Protein AF-A0A7S3V3N7-F1 (afdb_monomer_lite)

pLDDT: mean 84.15, std 12.09, range [50.75, 97.19]

Organism: NCBI:txid215587

Structure (mmCIF, N/CA/C/O backbone):
data_AF-A0A7S3V3N7-F1
#
_entry.id   AF-A0A7S3V3N7-F1
#
loop_
_atom_site.group_PDB
_atom_site.id
_atom_site.type_symbol
_atom_site.label_atom_id
_atom_site.label_alt_id
_atom_site.label_comp_id
_atom_site.label_asym_id
_atom_site.label_entity_id
_atom_site.label_seq_id
_atom_site.pdbx_PDB_ins_code
_atom_site.Cartn_x
_atom_site.Cartn_y
_atom_site.Cartn_z
_atom_site.occupancy
_atom_site.B_iso_or_equiv
_atom_site.auth_seq_id
_atom_site.auth_comp_id
_atom_site.auth_asym_id
_atom_site.auth_atom_id
_atom_site.pdbx_PDB_model_num
ATOM 1 N N . GLN A 1 1 ? -12.288 20.826 23.786 1.00 50.75 1 GLN A N 1
ATOM 2 C CA . GLN A 1 1 ? -11.407 19.644 23.759 1.00 50.75 1 GLN A CA 1
ATOM 3 C C . GLN A 1 1 ? -10.144 20.077 23.050 1.00 50.75 1 GLN A C 1
ATOM 5 O O . GLN A 1 1 ? -10.267 20.790 22.065 1.00 50.75 1 GLN A O 1
ATOM 10 N N . LEU A 1 2 ? -8.973 19.786 23.614 1.00 55.03 2 LEU A N 1
ATOM 11 C CA . LEU A 1 2 ? -7.725 19.915 22.865 1.00 55.03 2 LEU A CA 1
ATOM 12 C C . LEU A 1 2 ? -7.704 18.727 21.903 1.00 55.03 2 LEU A C 1
ATOM 14 O O . LEU A 1 2 ? -7.932 17.605 22.348 1.00 55.03 2 LEU A O 1
ATOM 18 N N . GLU A 1 3 ? -7.554 18.992 20.612 1.00 68.12 3 GLU A N 1
ATOM 19 C CA . GLU A 1 3 ? -7.252 17.947 19.637 1.00 68.12 3 GLU A CA 1
ATOM 20 C C . GLU A 1 3 ? -5.831 17.468 19.950 1.00 68.12 3 GLU A C 1
ATOM 22 O O . GLU A 1 3 ? -4.899 18.274 19.977 1.00 68.12 3 GLU A O 1
ATOM 27 N N . GLU A 1 4 ? -5.682 16.195 20.314 1.00 80.25 4 GLU A N 1
ATOM 28 C CA . GLU A 1 4 ? -4.364 15.573 20.433 1.00 80.25 4 GLU A CA 1
ATOM 29 C C . GLU A 1 4 ? -3.902 15.195 19.022 1.00 80.25 4 GLU A C 1
ATOM 31 O O . GLU A 1 4 ? -4.647 14.572 18.268 1.00 80.25 4 GLU A O 1
ATOM 36 N N . GLU A 1 5 ? -2.697 15.621 18.645 1.00 82.25 5 GLU A N 1
ATOM 37 C CA . GLU A 1 5 ? -2.091 15.260 17.362 1.00 82.25 5 GLU A CA 1
ATOM 38 C C . GLU A 1 5 ? -1.540 13.828 17.429 1.00 82.25 5 GLU A C 1
ATOM 40 O O . GLU A 1 5 ? -0.815 13.480 18.363 1.00 82.25 5 GLU A O 1
ATOM 45 N N . GLU A 1 6 ? -1.840 13.009 16.417 1.00 83.69 6 GLU A N 1
ATOM 46 C CA . GLU A 1 6 ? -1.318 11.646 16.281 1.00 83.69 6 GLU A CA 1
ATOM 47 C C . GLU A 1 6 ? -0.356 11.541 15.088 1.00 83.69 6 GLU A C 1
ATOM 49 O O . GLU A 1 6 ? -0.658 11.968 13.971 1.00 83.69 6 GLU A O 1
ATOM 54 N N . VAL A 1 7 ? 0.813 10.931 15.306 1.00 85.12 7 VAL A N 1
ATOM 55 C CA . VAL A 1 7 ? 1.767 10.625 14.232 1.00 85.12 7 VAL A CA 1
ATOM 56 C C . VAL A 1 7 ? 1.381 9.300 13.574 1.00 85.12 7 VAL A C 1
ATOM 58 O O . VAL A 1 7 ? 1.651 8.223 14.104 1.00 85.12 7 VAL A O 1
ATOM 61 N N . LEU A 1 8 ? 0.778 9.370 12.386 1.00 84.88 8 LEU A N 1
ATOM 62 C CA . LEU A 1 8 ? 0.295 8.176 11.682 1.00 84.88 8 LEU A CA 1
ATOM 63 C C . LEU A 1 8 ? 1.409 7.410 10.948 1.00 84.88 8 LEU A C 1
ATOM 65 O O . LEU A 1 8 ? 1.407 6.176 10.936 1.00 84.88 8 LEU A O 1
ATOM 69 N N . VAL A 1 9 ? 2.376 8.125 10.364 1.00 84.06 9 VAL A N 1
ATOM 70 C CA . VAL A 1 9 ? 3.536 7.556 9.658 1.00 84.06 9 VAL A CA 1
ATOM 71 C C . VAL A 1 9 ? 4.783 8.363 10.009 1.00 84.06 9 VAL A C 1
ATOM 73 O O . VAL A 1 9 ? 4.858 9.551 9.702 1.00 84.06 9 VAL A O 1
ATOM 76 N N . ASP A 1 10 ? 5.775 7.712 10.617 1.00 86.56 10 ASP A N 1
ATOM 77 C CA . ASP A 1 10 ? 7.081 8.308 10.905 1.00 86.56 10 ASP A CA 1
ATOM 78 C C . ASP A 1 10 ? 8.133 7.778 9.922 1.00 86.56 10 ASP A C 1
ATOM 80 O O . ASP A 1 10 ? 8.640 6.661 10.051 1.00 86.56 10 ASP A O 1
ATOM 84 N N . LEU A 1 11 ? 8.455 8.599 8.920 1.00 84.75 11 LEU A N 1
ATOM 85 C CA . LEU A 1 11 ? 9.436 8.256 7.891 1.00 84.75 11 LEU A CA 1
ATOM 86 C C . LEU A 1 11 ? 10.858 8.128 8.445 1.00 84.75 11 LEU A C 1
ATOM 88 O O . LEU A 1 11 ? 11.629 7.348 7.893 1.00 84.75 11 LEU A O 1
ATOM 92 N N . ASN A 1 12 ? 11.201 8.842 9.522 1.00 82.62 12 ASN A N 1
ATOM 93 C CA . ASN A 1 12 ? 12.529 8.736 10.127 1.00 82.62 12 ASN A CA 1
ATOM 94 C C . ASN A 1 12 ? 12.675 7.382 10.815 1.00 82.62 12 ASN A C 1
ATOM 96 O O . ASN A 1 12 ? 13.650 6.680 10.579 1.00 82.62 12 ASN A O 1
ATOM 100 N N . THR A 1 13 ? 11.656 6.964 11.570 1.00 84.56 13 THR A N 1
ATOM 101 C CA . THR A 1 13 ? 11.637 5.632 12.189 1.00 84.56 13 THR A CA 1
ATOM 102 C C . THR A 1 13 ? 11.724 4.513 11.139 1.00 84.56 13 THR A C 1
ATOM 104 O O . THR A 1 13 ? 12.451 3.535 11.331 1.00 84.56 13 THR A O 1
ATOM 107 N N . ILE A 1 14 ? 11.028 4.650 10.002 1.00 81.62 14 ILE A N 1
ATOM 108 C CA . ILE A 1 14 ? 11.115 3.686 8.888 1.00 81.62 14 ILE A CA 1
ATOM 109 C C . ILE A 1 14 ? 12.527 3.665 8.283 1.00 81.62 14 ILE A C 1
ATOM 111 O O . ILE A 1 14 ? 13.094 2.590 8.092 1.00 81.62 14 ILE A O 1
ATOM 115 N N . ALA A 1 15 ? 13.103 4.837 8.007 1.00 78.12 15 ALA A N 1
ATOM 116 C CA . ALA A 1 15 ? 14.453 4.982 7.468 1.00 78.12 15 ALA A CA 1
ATOM 117 C C . ALA A 1 15 ? 15.507 4.353 8.402 1.00 78.12 15 ALA A C 1
ATOM 119 O O . ALA A 1 15 ? 16.306 3.518 7.979 1.00 78.12 15 ALA A O 1
ATOM 120 N N . ASP A 1 16 ? 15.440 4.662 9.697 1.00 79.69 16 ASP A N 1
ATOM 121 C CA . ASP A 1 16 ? 16.344 4.128 10.719 1.00 79.69 16 ASP A CA 1
ATOM 122 C C . ASP A 1 16 ? 16.251 2.602 10.842 1.00 79.69 16 ASP A C 1
ATOM 124 O O . ASP A 1 16 ? 17.273 1.925 10.980 1.00 79.69 16 ASP A O 1
ATOM 128 N N . THR A 1 17 ? 15.041 2.044 10.735 1.00 76.12 17 THR A N 1
ATOM 129 C CA . THR A 1 17 ? 14.838 0.587 10.745 1.00 76.12 17 THR A CA 1
ATOM 130 C C . THR A 1 17 ? 15.565 -0.069 9.569 1.00 76.12 17 THR A C 1
ATOM 132 O O . THR A 1 17 ? 16.285 -1.047 9.764 1.00 76.12 17 THR A O 1
ATOM 135 N N . LEU A 1 18 ? 15.468 0.508 8.368 1.00 69.44 18 LEU A N 1
ATOM 136 C CA . LEU A 1 18 ? 16.140 -0.007 7.169 1.00 69.44 18 LEU A CA 1
ATOM 137 C C . LEU A 1 18 ? 17.666 0.121 7.247 1.00 69.44 18 LEU A C 1
ATOM 139 O O . LEU A 1 18 ? 18.371 -0.816 6.877 1.00 69.44 18 LEU A O 1
ATOM 143 N N . ASN A 1 19 ? 18.178 1.234 7.784 1.00 66.25 19 ASN A N 1
ATOM 144 C CA . ASN A 1 19 ? 19.613 1.400 8.045 1.00 66.25 19 ASN A CA 1
ATOM 145 C C . ASN A 1 19 ? 20.149 0.338 9.008 1.00 66.25 19 ASN A C 1
ATOM 147 O O . ASN A 1 19 ? 21.279 -0.112 8.862 1.00 66.25 19 ASN A O 1
ATOM 151 N N . SER A 1 20 ? 19.353 -0.062 10.005 1.00 65.31 20 SER A N 1
ATOM 152 C CA . SER A 1 20 ? 19.779 -1.069 10.981 1.00 65.31 20 SER A CA 1
ATOM 153 C C . SER A 1 20 ? 19.898 -2.480 10.386 1.00 65.31 20 SER A C 1
ATOM 155 O O . SER A 1 20 ? 20.677 -3.291 10.888 1.00 65.31 20 SER A O 1
ATOM 157 N N . GLU A 1 21 ? 19.165 -2.762 9.303 1.00 62.81 21 GLU A N 1
ATOM 158 C CA . GLU A 1 21 ? 19.236 -4.022 8.551 1.00 62.81 21 GLU A CA 1
ATOM 159 C C . GLU A 1 21 ? 20.318 -4.005 7.454 1.00 62.81 21 GLU A C 1
ATOM 161 O O . GLU A 1 21 ? 20.845 -5.061 7.087 1.00 62.81 21 GLU A O 1
ATOM 166 N N . ALA A 1 22 ? 20.689 -2.823 6.950 1.00 59.62 22 ALA A N 1
ATOM 167 C CA . ALA A 1 22 ? 21.758 -2.644 5.975 1.00 59.62 22 ALA A CA 1
ATOM 168 C C . ALA A 1 22 ? 23.139 -2.725 6.659 1.00 59.62 22 ALA A C 1
ATOM 170 O O . ALA A 1 22 ? 23.579 -1.839 7.387 1.00 59.62 22 ALA A O 1
ATOM 171 N N . VAL A 1 23 ? 23.854 -3.828 6.442 1.00 54.12 23 VAL A N 1
ATOM 172 C CA . VAL A 1 23 ? 25.215 -4.033 6.959 1.00 54.12 23 VAL A CA 1
ATOM 173 C C . VAL A 1 23 ? 26.174 -3.007 6.341 1.00 54.12 23 VAL A C 1
ATOM 175 O O . VAL A 1 23 ? 26.480 -3.138 5.164 1.00 54.12 23 VAL A O 1
ATOM 178 N N . ASN A 1 24 ? 26.665 -2.052 7.148 1.00 50.84 24 ASN A N 1
ATOM 179 C CA . ASN A 1 24 ? 27.856 -1.195 6.959 1.00 50.84 24 ASN A CA 1
ATOM 180 C C . ASN A 1 24 ? 28.478 -1.213 5.542 1.00 50.84 24 ASN A C 1
ATOM 182 O O . ASN A 1 24 ? 29.576 -1.747 5.363 1.00 50.84 24 ASN A O 1
ATOM 186 N N . ASP A 1 25 ? 27.807 -0.620 4.552 1.00 56.28 25 ASP A N 1
ATOM 187 C CA . ASP A 1 25 ? 28.446 -0.255 3.288 1.00 56.28 25 ASP A CA 1
ATOM 188 C C . ASP A 1 25 ? 28.925 1.194 3.404 1.00 56.28 25 ASP A C 1
ATOM 190 O O . ASP A 1 25 ? 28.173 2.115 3.711 1.00 56.28 25 ASP A O 1
ATOM 194 N N . GLU A 1 26 ? 30.219 1.391 3.193 1.00 53.28 26 GLU A N 1
ATOM 195 C CA . GLU A 1 26 ? 30.942 2.649 3.389 1.00 53.28 26 GLU A CA 1
ATOM 196 C C . GLU A 1 26 ? 30.545 3.725 2.355 1.00 53.28 26 GLU A C 1
ATOM 198 O O . GLU A 1 26 ? 30.962 4.879 2.467 1.00 53.28 26 GLU A O 1
ATOM 203 N N . ASN A 1 27 ? 29.734 3.350 1.357 1.00 51.41 27 ASN A N 1
ATOM 204 C CA . ASN A 1 27 ? 29.143 4.229 0.345 1.00 51.41 27 ASN A CA 1
ATOM 205 C C . ASN A 1 27 ? 27.625 4.426 0.505 1.00 51.41 27 ASN A C 1
ATOM 207 O O . ASN A 1 27 ? 26.992 4.977 -0.400 1.00 51.41 27 ASN A O 1
ATOM 211 N N . ASP A 1 28 ? 27.029 3.981 1.612 1.00 55.91 28 ASP A N 1
ATOM 212 C CA . ASP A 1 28 ? 25.607 4.192 1.856 1.00 55.91 28 ASP A CA 1
ATOM 213 C C . ASP A 1 28 ? 25.349 5.660 2.232 1.00 55.91 28 ASP A C 1
ATOM 215 O O . ASP A 1 28 ? 25.731 6.140 3.300 1.00 55.91 28 ASP A O 1
ATOM 219 N N . TYR A 1 29 ? 24.705 6.404 1.333 1.00 51.16 29 TYR A N 1
ATOM 220 C CA . TYR A 1 29 ? 24.337 7.813 1.527 1.00 51.16 29 TYR A CA 1
ATOM 221 C C . TYR A 1 29 ? 23.168 8.001 2.525 1.00 51.16 29 TYR A C 1
ATOM 223 O O . TYR A 1 29 ? 22.558 9.072 2.571 1.00 51.16 29 TYR A O 1
ATOM 231 N N . GLY A 1 30 ? 22.898 6.984 3.348 1.00 58.94 30 GLY A N 1
ATOM 232 C CA . GLY A 1 30 ? 21.761 6.864 4.250 1.00 58.94 30 GLY A CA 1
ATOM 233 C C . GLY A 1 30 ? 20.562 6.227 3.550 1.00 58.94 30 GLY A C 1
ATOM 234 O O . GLY A 1 30 ? 20.320 6.468 2.365 1.00 58.94 30 GLY A O 1
ATOM 235 N N . SER A 1 31 ? 19.774 5.455 4.302 1.00 72.25 31 SER A N 1
ATOM 236 C CA . SER A 1 31 ? 18.504 4.886 3.846 1.00 72.25 31 SER A CA 1
ATOM 237 C C . SER A 1 31 ? 17.644 5.943 3.160 1.00 72.25 31 SER A C 1
ATOM 239 O O . SER A 1 31 ? 17.225 6.932 3.772 1.00 72.25 31 SER A O 1
ATOM 241 N N . TYR A 1 32 ? 17.327 5.703 1.895 1.00 78.44 32 TYR A N 1
ATOM 242 C CA . TYR A 1 32 ? 16.358 6.500 1.170 1.00 78.44 32 TYR A CA 1
ATOM 243 C C . TYR A 1 32 ? 14.953 5.951 1.419 1.00 78.44 32 TYR A C 1
ATOM 245 O O . TYR A 1 32 ? 14.692 4.767 1.220 1.00 78.44 32 TYR A O 1
ATOM 253 N N . VAL A 1 33 ? 14.029 6.827 1.808 1.00 87.12 33 VAL A N 1
ATOM 254 C CA . VAL A 1 33 ? 12.596 6.532 1.803 1.00 87.12 33 VAL A CA 1
ATOM 255 C C . VAL A 1 33 ? 11.840 7.726 1.241 1.00 87.12 33 VAL A C 1
ATOM 257 O O . VAL A 1 33 ? 12.062 8.875 1.626 1.00 87.12 33 VAL A O 1
ATOM 260 N N . ARG A 1 34 ? 10.927 7.455 0.313 1.00 89.12 34 ARG A N 1
ATOM 261 C CA . ARG A 1 34 ? 10.025 8.444 -0.270 1.00 89.12 34 ARG A CA 1
ATOM 262 C C . ARG A 1 34 ? 8.591 8.017 -0.040 1.00 89.12 34 ARG A C 1
ATOM 264 O O . ARG A 1 34 ? 8.177 6.964 -0.514 1.00 89.12 34 ARG A O 1
ATOM 271 N N . LEU A 1 35 ? 7.833 8.884 0.613 1.00 91.25 35 LEU A N 1
ATOM 272 C CA . LEU A 1 35 ? 6.385 8.782 0.705 1.00 91.25 35 LEU A CA 1
ATOM 273 C C . LEU A 1 35 ? 5.737 9.270 -0.597 1.00 91.25 35 LEU A C 1
ATOM 275 O O . LEU A 1 35 ? 6.090 10.339 -1.095 1.00 91.25 35 LEU A O 1
ATOM 279 N N . GLY A 1 36 ? 4.820 8.481 -1.149 1.00 91.75 36 GLY A N 1
ATOM 280 C CA . GLY A 1 36 ? 4.001 8.840 -2.305 1.00 91.75 36 GLY A CA 1
ATOM 281 C C . GLY A 1 36 ? 2.652 9.410 -1.874 1.00 91.75 36 GLY A C 1
ATOM 282 O O . GLY A 1 36 ? 2.499 10.617 -1.716 1.00 91.75 36 GLY A O 1
ATOM 283 N N . GLU A 1 37 ? 1.674 8.532 -1.680 1.00 94.25 37 GLU A N 1
ATOM 284 C CA . GLU A 1 37 ? 0.315 8.865 -1.252 1.00 94.25 37 GLU A CA 1
ATOM 285 C C . GLU A 1 37 ? 0.070 8.400 0.188 1.00 94.25 37 GLU A C 1
ATOM 287 O O . GLU A 1 37 ? 0.650 7.412 0.639 1.00 94.25 37 GLU A O 1
ATOM 292 N N . ILE A 1 38 ? -0.817 9.109 0.893 1.00 94.94 38 ILE A N 1
ATOM 293 C CA . ILE A 1 38 ? -1.430 8.681 2.156 1.00 94.94 38 ILE A CA 1
ATOM 294 C C . ILE A 1 38 ? -2.940 8.822 1.996 1.00 94.94 38 ILE A C 1
ATOM 296 O O . ILE A 1 38 ? -3.429 9.887 1.609 1.00 94.94 38 ILE A O 1
ATOM 300 N N . LYS A 1 39 ? -3.671 7.756 2.313 1.00 95.81 39 LYS A N 1
ATOM 301 C CA . LYS A 1 39 ? -5.130 7.693 2.247 1.00 95.81 39 LYS A CA 1
ATOM 302 C C . LYS A 1 39 ? -5.657 7.017 3.507 1.00 95.81 39 LYS A C 1
ATOM 304 O O . LYS A 1 39 ? -5.189 5.939 3.864 1.00 95.81 39 LYS A O 1
ATOM 309 N N . ILE A 1 40 ? -6.636 7.627 4.160 1.00 94.75 40 ILE A N 1
ATOM 310 C CA . ILE A 1 40 ? -7.328 7.047 5.318 1.00 94.75 40 ILE A CA 1
ATOM 311 C C . ILE A 1 40 ? -8.652 6.460 4.821 1.00 94.75 40 ILE A C 1
ATOM 313 O O . ILE A 1 40 ? -9.289 7.054 3.947 1.00 94.75 40 ILE A O 1
ATOM 317 N N . SER A 1 41 ? -9.029 5.285 5.321 1.00 94.19 41 SER A N 1
ATOM 318 C CA . SER A 1 41 ? -10.301 4.644 4.994 1.00 94.19 41 SER A CA 1
ATOM 319 C C . SER A 1 41 ? -11.489 5.473 5.490 1.00 94.19 41 SER A C 1
ATOM 321 O O . SER A 1 41 ? -11.374 6.308 6.385 1.00 94.19 41 SER A O 1
ATOM 323 N N . SER A 1 42 ? -12.658 5.242 4.899 1.00 92.62 42 SER A N 1
ATOM 324 C CA . SER A 1 42 ? -13.923 5.913 5.240 1.00 92.62 42 SER A CA 1
ATOM 325 C C . SER A 1 42 ? -14.333 5.753 6.707 1.00 92.62 42 SER A C 1
ATOM 327 O O . SER A 1 42 ? -14.984 6.640 7.256 1.00 92.62 42 SER A O 1
ATOM 329 N N . ASP A 1 43 ? -13.965 4.632 7.328 1.00 90.81 43 ASP A N 1
ATOM 330 C CA . ASP A 1 43 ? -14.208 4.308 8.735 1.00 90.81 43 ASP A CA 1
ATOM 331 C C . ASP A 1 43 ? -13.075 4.760 9.675 1.00 90.81 43 ASP A C 1
ATOM 333 O O . ASP A 1 43 ? -13.110 4.438 10.859 1.00 90.81 43 ASP A O 1
ATOM 337 N N . GLU A 1 44 ? -12.079 5.488 9.153 1.00 91.62 44 GLU A N 1
ATOM 338 C CA . GLU A 1 44 ? -10.902 5.999 9.873 1.00 91.62 44 GLU A CA 1
ATOM 339 C C . GLU A 1 44 ? -10.041 4.920 10.549 1.00 91.62 44 GLU A C 1
ATOM 341 O O . GLU A 1 44 ? -9.115 5.230 11.296 1.00 91.62 44 GLU A O 1
ATOM 346 N N . ARG A 1 45 ? -10.299 3.641 10.263 1.00 91.94 45 ARG A N 1
ATOM 347 C CA . ARG A 1 45 ? -9.597 2.524 10.891 1.00 91.94 45 ARG A CA 1
ATOM 348 C C . ARG A 1 45 ? -8.283 2.182 10.203 1.00 91.94 45 ARG A C 1
ATOM 350 O O . ARG A 1 45 ? -7.355 1.715 10.860 1.00 91.94 45 ARG A O 1
ATOM 357 N N . TYR A 1 46 ? -8.193 2.375 8.894 1.00 93.12 46 TYR A N 1
ATOM 358 C CA . TYR A 1 46 ? -7.048 1.949 8.104 1.00 93.12 46 TYR A CA 1
ATOM 359 C C . TYR A 1 46 ? -6.377 3.129 7.411 1.00 93.12 46 TYR A C 1
ATOM 361 O O . TYR A 1 46 ? -7.024 4.023 6.868 1.00 93.12 46 TYR A O 1
ATOM 369 N N . LEU A 1 47 ? -5.050 3.099 7.373 1.00 94.62 47 LEU A N 1
ATOM 370 C CA . LEU A 1 47 ? -4.234 3.990 6.561 1.00 94.62 47 LEU A CA 1
ATOM 371 C C . LEU A 1 47 ? -3.558 3.171 5.471 1.00 94.62 47 LEU A C 1
ATOM 373 O O . LEU A 1 47 ? -2.855 2.213 5.765 1.00 94.62 47 LEU A O 1
ATOM 377 N N . ALA A 1 48 ? -3.728 3.576 4.219 1.00 94.56 48 ALA A N 1
ATOM 378 C CA . ALA A 1 48 ? -2.923 3.097 3.111 1.00 94.56 48 ALA A CA 1
ATOM 379 C C . ALA A 1 48 ? -1.881 4.158 2.762 1.00 94.56 48 ALA A C 1
ATOM 381 O O . ALA A 1 48 ? -2.203 5.345 2.644 1.00 94.56 48 ALA A O 1
ATOM 382 N N . CYS A 1 49 ? -0.630 3.749 2.591 1.00 94.19 49 CYS A N 1
ATOM 383 C CA . CYS A 1 49 ? 0.417 4.630 2.097 1.00 94.19 49 CYS A CA 1
ATOM 384 C C . CYS A 1 49 ? 1.300 3.941 1.069 1.00 94.19 49 CYS A C 1
ATOM 386 O O . CYS A 1 49 ? 1.424 2.720 1.056 1.00 94.19 49 CYS A O 1
ATOM 388 N N . THR A 1 50 ? 1.929 4.731 0.205 1.00 93.88 50 THR A N 1
ATOM 389 C CA . THR A 1 50 ? 2.910 4.219 -0.752 1.00 93.88 50 THR A CA 1
ATOM 390 C C . THR A 1 50 ? 4.312 4.692 -0.392 1.00 93.88 50 THR A C 1
ATOM 392 O O . THR A 1 50 ? 4.537 5.878 -0.153 1.00 93.88 50 THR A O 1
ATOM 395 N N . LEU A 1 51 ? 5.272 3.767 -0.342 1.00 91.25 51 LEU A N 1
ATOM 396 C CA . LEU A 1 51 ? 6.673 4.039 -0.016 1.00 91.25 51 LEU A CA 1
ATOM 397 C C . LEU A 1 51 ? 7.590 3.528 -1.133 1.00 91.25 51 LEU A C 1
ATOM 399 O O . LEU A 1 51 ? 7.401 2.427 -1.649 1.00 91.25 51 LEU A O 1
ATOM 403 N N . SER A 1 52 ? 8.591 4.322 -1.507 1.00 88.81 52 SER A N 1
ATOM 404 C CA . SER A 1 52 ? 9.708 3.885 -2.347 1.00 88.81 52 SER A CA 1
ATOM 405 C C . SER A 1 52 ? 10.997 3.942 -1.542 1.00 88.81 52 SER A C 1
ATOM 407 O O . SER A 1 52 ? 11.257 4.935 -0.866 1.00 88.81 52 SER A O 1
ATOM 409 N N . PHE A 1 53 ? 11.811 2.899 -1.661 1.00 84.44 53 PHE A N 1
ATOM 410 C CA . PHE A 1 53 ? 13.150 2.821 -1.067 1.00 84.44 53 PHE A CA 1
ATOM 411 C C . PHE A 1 53 ? 14.258 2.958 -2.117 1.00 84.44 53 PHE A C 1
ATOM 413 O O . PHE A 1 53 ? 15.440 2.937 -1.796 1.00 84.44 53 PHE A O 1
ATOM 420 N N . ASP A 1 54 ? 13.871 3.130 -3.381 1.00 82.00 54 ASP A N 1
ATOM 421 C CA . ASP A 1 54 ? 14.767 3.403 -4.496 1.00 82.00 54 ASP A CA 1
ATOM 422 C C . ASP A 1 54 ? 14.551 4.850 -4.959 1.00 82.00 54 ASP A C 1
ATOM 424 O O . ASP A 1 54 ? 13.432 5.270 -5.284 1.00 82.00 54 ASP A O 1
ATOM 428 N N . SER A 1 55 ? 15.639 5.622 -4.976 1.00 76.62 55 SER A N 1
ATOM 429 C CA . SER A 1 55 ? 15.631 7.036 -5.361 1.00 76.62 55 SER A CA 1
ATOM 430 C C . SER A 1 55 ? 15.293 7.275 -6.832 1.00 76.62 55 SER A C 1
ATOM 432 O O . SER A 1 55 ? 14.835 8.368 -7.174 1.00 76.62 55 SER A O 1
ATOM 434 N N . GLY A 1 56 ? 15.458 6.263 -7.688 1.00 76.06 56 GLY A N 1
ATOM 435 C CA . GLY A 1 56 ? 15.147 6.312 -9.115 1.00 76.06 56 GLY A CA 1
ATOM 4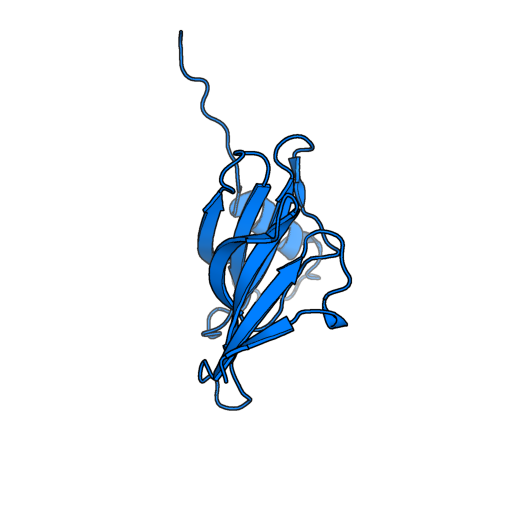36 C C . GLY A 1 56 ? 13.844 5.619 -9.513 1.00 76.06 56 GLY A C 1
ATOM 437 O O . GLY A 1 56 ? 13.438 5.741 -10.667 1.00 76.06 56 GLY A O 1
ATOM 438 N N . ALA A 1 57 ? 13.175 4.903 -8.604 1.00 78.44 57 ALA A N 1
ATOM 439 C CA . ALA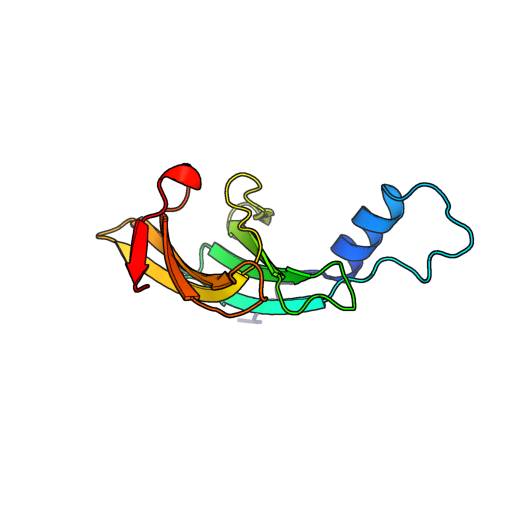 A 1 57 ? 11.942 4.204 -8.950 1.00 78.44 57 ALA A CA 1
ATOM 440 C C . ALA A 1 57 ? 10.779 5.185 -9.159 1.00 78.44 57 ALA A C 1
ATOM 442 O O . ALA A 1 57 ? 10.545 6.093 -8.356 1.00 78.44 57 ALA A O 1
ATOM 443 N N . GLU A 1 58 ? 10.011 4.972 -10.228 1.00 81.31 58 GLU A N 1
ATOM 444 C CA . GLU A 1 58 ? 8.749 5.680 -10.498 1.00 81.31 58 GLU A CA 1
ATOM 445 C C . GLU A 1 58 ? 7.535 4.984 -9.866 1.00 81.31 58 GLU A C 1
ATOM 447 O O . GLU A 1 58 ? 6.428 5.517 -9.881 1.00 81.31 58 GLU A O 1
ATOM 452 N N . TRP A 1 59 ? 7.756 3.805 -9.290 1.00 85.50 59 TRP A N 1
ATOM 453 C CA . TRP A 1 59 ? 6.760 2.984 -8.623 1.00 85.50 59 TRP A CA 1
ATOM 454 C C . TRP A 1 59 ? 7.058 2.880 -7.128 1.00 85.50 59 TRP A C 1
ATOM 456 O O . TRP A 1 59 ? 8.151 3.196 -6.656 1.00 85.50 59 TRP A O 1
ATOM 466 N N . PHE A 1 60 ? 6.054 2.446 -6.382 1.00 90.75 60 PHE A N 1
ATOM 467 C CA . PHE A 1 60 ? 6.085 2.350 -4.934 1.00 90.75 60 PHE A CA 1
ATOM 468 C C . PHE A 1 60 ? 5.601 0.973 -4.487 1.00 90.75 60 PHE A C 1
ATOM 470 O O . PHE A 1 60 ? 4.987 0.226 -5.251 1.00 90.75 60 PHE A O 1
ATOM 477 N N . LYS A 1 61 ? 5.839 0.663 -3.218 1.00 91.44 61 LYS A N 1
ATOM 478 C CA . LYS A 1 61 ? 5.121 -0.386 -2.503 1.00 91.44 61 LYS A CA 1
ATOM 479 C C . LYS A 1 61 ? 3.978 0.245 -1.726 1.00 91.44 61 LYS A C 1
ATOM 481 O O . LYS A 1 61 ? 4.213 1.229 -1.026 1.00 91.44 61 LYS A O 1
ATOM 486 N N . ALA A 1 62 ? 2.767 -0.284 -1.851 1.00 92.44 62 ALA A N 1
ATOM 487 C CA . ALA A 1 62 ? 1.666 0.105 -0.980 1.00 92.44 62 ALA A CA 1
ATOM 488 C C . ALA A 1 62 ? 1.712 -0.708 0.317 1.00 92.44 62 ALA A C 1
ATOM 490 O O . ALA A 1 62 ? 2.006 -1.901 0.293 1.00 92.44 62 ALA A O 1
ATOM 491 N N . TYR A 1 63 ? 1.418 -0.044 1.426 1.00 91.69 63 TYR A N 1
ATOM 492 C CA . TYR A 1 63 ? 1.318 -0.601 2.766 1.00 91.69 63 TYR A CA 1
ATOM 493 C C . TYR A 1 63 ? -0.033 -0.222 3.350 1.00 91.69 63 TYR A C 1
ATOM 495 O O . TYR A 1 63 ? -0.494 0.903 3.146 1.00 91.69 63 TYR A O 1
ATOM 503 N N . ILE A 1 64 ? -0.626 -1.129 4.118 1.00 91.75 64 ILE A N 1
ATOM 504 C CA . ILE A 1 64 ? -1.836 -0.869 4.895 1.00 91.75 64 ILE A CA 1
ATOM 505 C C . ILE A 1 64 ? -1.472 -0.939 6.378 1.00 91.75 64 ILE A C 1
ATOM 507 O O . ILE A 1 64 ? -0.744 -1.830 6.807 1.00 91.75 64 ILE A O 1
ATOM 511 N N . LYS A 1 65 ? -1.941 0.026 7.165 1.00 90.88 65 LYS A N 1
ATOM 512 C CA . LYS A 1 65 ? -1.773 0.106 8.616 1.00 90.88 65 LYS A CA 1
ATOM 513 C C . LYS A 1 65 ? -3.147 0.103 9.267 1.00 90.88 65 LYS A C 1
ATOM 515 O O . LYS A 1 65 ? -3.978 0.940 8.924 1.00 90.88 65 LYS A O 1
ATOM 520 N N . ASP A 1 66 ? -3.368 -0.802 10.212 1.00 91.62 66 ASP A N 1
ATOM 521 C CA . ASP A 1 66 ? -4.523 -0.743 11.108 1.00 91.62 66 ASP A CA 1
ATOM 522 C C . ASP A 1 66 ? -4.201 0.281 12.212 1.00 91.62 66 ASP A C 1
ATOM 524 O O . ASP A 1 66 ? -3.233 0.128 12.964 1.00 91.62 66 ASP A O 1
ATOM 528 N N . LEU A 1 67 ? -4.970 1.370 12.262 1.00 91.25 67 LEU A N 1
ATOM 529 C CA . LEU A 1 67 ? -4.769 2.486 13.186 1.00 91.25 67 LEU A CA 1
ATOM 530 C C . LEU A 1 67 ? -5.257 2.174 14.606 1.00 91.25 67 LEU A C 1
ATOM 532 O O . LEU A 1 67 ? -4.737 2.758 15.550 1.00 91.25 67 LEU A O 1
ATOM 536 N N . GLU A 1 68 ? -6.169 1.214 14.793 1.00 90.62 68 GLU A N 1
ATOM 537 C CA . GLU A 1 68 ? -6.556 0.764 16.139 1.00 90.62 68 GLU A CA 1
ATOM 538 C C . GLU A 1 68 ? -5.405 0.016 16.822 1.00 90.62 68 GLU A C 1
ATOM 540 O O . GLU A 1 68 ? -5.172 0.166 18.023 1.00 90.62 68 GLU A O 1
ATOM 545 N N . THR A 1 69 ? -4.680 -0.806 16.060 1.00 89.12 69 THR A N 1
ATOM 546 C CA . THR A 1 69 ? -3.535 -1.576 16.575 1.00 89.12 69 THR A CA 1
ATOM 547 C C . THR A 1 69 ? -2.209 -0.826 16.471 1.00 89.12 69 THR A C 1
ATOM 549 O O . THR A 1 69 ? -1.257 -1.153 17.181 1.00 89.12 69 THR A O 1
ATOM 552 N N . GLY A 1 70 ? -2.122 0.160 15.577 1.00 85.25 70 GLY A N 1
ATOM 553 C CA . GLY A 1 70 ? -0.890 0.865 15.235 1.00 85.25 70 GLY A CA 1
ATOM 554 C C . GLY A 1 70 ? 0.083 0.043 14.379 1.00 85.25 70 GLY A C 1
ATOM 555 O O . GLY A 1 70 ? 1.197 0.508 14.122 1.00 85.25 70 GLY A O 1
ATOM 556 N N . CYS A 1 71 ? -0.303 -1.153 13.927 1.00 83.12 71 CYS A N 1
ATOM 557 C CA . CYS A 1 71 ? 0.560 -2.072 13.189 1.00 83.12 71 CYS A CA 1
ATOM 558 C C . CYS A 1 71 ? 0.329 -1.994 11.676 1.00 83.12 71 CYS A C 1
ATOM 560 O O . CYS A 1 71 ? -0.802 -1.891 11.205 1.00 83.12 71 CYS A O 1
ATOM 562 N N . PHE A 1 72 ? 1.416 -2.094 10.907 1.00 79.75 72 PHE A N 1
ATOM 563 C CA . PHE A 1 72 ? 1.324 -2.364 9.475 1.00 79.75 72 PHE A CA 1
ATOM 564 C C . PHE A 1 72 ? 0.912 -3.816 9.250 1.00 79.75 72 PHE A C 1
ATOM 566 O O . PHE A 1 72 ? 1.508 -4.724 9.837 1.00 79.75 72 PHE A O 1
ATOM 573 N N . ASP A 1 73 ? -0.064 -4.027 8.375 1.00 74.62 73 ASP A N 1
ATOM 574 C CA . ASP A 1 73 ? -0.366 -5.349 7.859 1.00 74.62 73 ASP A CA 1
ATOM 575 C C . ASP A 1 73 ? 0.672 -5.703 6.790 1.00 74.62 73 ASP A C 1
ATOM 577 O O . ASP A 1 73 ? 0.713 -5.140 5.694 1.00 74.62 73 ASP A O 1
ATOM 581 N N . THR A 1 74 ? 1.583 -6.606 7.146 1.00 65.31 74 THR A N 1
ATOM 582 C CA . THR A 1 74 ? 2.650 -7.054 6.246 1.00 65.31 74 THR A CA 1
ATOM 583 C C . THR A 1 74 ? 2.161 -8.073 5.220 1.00 65.31 74 THR A C 1
ATOM 585 O O . THR A 1 74 ? 2.902 -8.377 4.283 1.00 65.31 74 THR A O 1
ATOM 588 N N . VAL A 1 75 ? 0.934 -8.592 5.368 1.00 61.62 75 VAL A N 1
ATOM 589 C CA . VAL A 1 75 ? 0.300 -9.482 4.386 1.00 61.62 75 VAL A CA 1
ATOM 590 C C . VAL A 1 75 ? -0.152 -8.700 3.150 1.00 61.62 75 VAL A C 1
ATOM 592 O O . VAL A 1 75 ? -0.096 -9.239 2.045 1.00 61.62 75 VAL A O 1
ATOM 595 N N . ASP A 1 76 ? -0.476 -7.416 3.316 1.00 73.31 76 ASP A N 1
ATOM 596 C CA . ASP A 1 76 ? -1.119 -6.586 2.291 1.00 73.31 76 ASP A CA 1
ATOM 597 C C . ASP A 1 76 ? -0.132 -5.603 1.620 1.00 73.31 76 ASP A C 1
ATOM 599 O O . ASP A 1 76 ? -0.469 -4.464 1.287 1.00 73.31 76 ASP A O 1
ATOM 603 N N . VAL A 1 77 ? 1.126 -6.028 1.423 1.00 78.50 77 VAL A N 1
ATOM 604 C CA . VAL A 1 77 ? 2.165 -5.209 0.769 1.00 78.50 77 VAL A CA 1
ATOM 605 C C . VAL A 1 77 ? 2.143 -5.395 -0.745 1.00 78.50 77 VAL A C 1
ATOM 607 O O . VAL A 1 77 ? 2.611 -6.409 -1.261 1.00 78.50 77 VAL A O 1
ATOM 610 N N . ILE A 1 78 ? 1.692 -4.377 -1.477 1.00 81.31 78 ILE A N 1
ATOM 611 C CA . ILE A 1 78 ? 1.492 -4.445 -2.932 1.00 81.31 78 ILE A CA 1
ATOM 612 C C . ILE A 1 78 ? 2.663 -3.800 -3.675 1.00 81.31 78 ILE A C 1
ATOM 614 O O . ILE A 1 78 ? 3.005 -2.649 -3.418 1.00 81.31 78 ILE A O 1
ATOM 618 N N . ASP A 1 79 ? 3.275 -4.528 -4.613 1.00 84.62 79 ASP A N 1
ATOM 619 C CA . ASP A 1 79 ? 4.448 -4.063 -5.365 1.00 84.62 79 ASP A CA 1
ATOM 620 C C . ASP A 1 79 ? 4.079 -3.300 -6.652 1.00 84.62 79 ASP A C 1
ATOM 622 O O . ASP A 1 79 ? 3.023 -3.514 -7.250 1.00 84.62 79 ASP A O 1
ATOM 626 N N . ARG A 1 80 ? 4.993 -2.435 -7.106 1.00 86.06 80 ARG A N 1
ATOM 627 C CA . ARG A 1 80 ? 4.900 -1.642 -8.352 1.00 86.06 80 ARG A CA 1
ATOM 628 C C . ARG A 1 80 ? 3.642 -0.777 -8.490 1.00 86.06 80 ARG A C 1
ATOM 630 O O . ARG A 1 80 ? 3.103 -0.614 -9.588 1.00 86.06 80 ARG A O 1
ATOM 637 N N . VAL A 1 81 ? 3.193 -0.206 -7.381 1.00 90.75 81 VAL A N 1
ATOM 638 C CA . VAL A 1 81 ? 2.008 0.648 -7.305 1.00 90.75 81 VAL A CA 1
ATOM 639 C C . VAL A 1 81 ? 2.339 2.082 -7.716 1.00 90.75 81 VAL A C 1
ATOM 641 O O . VAL A 1 81 ? 3.366 2.628 -7.316 1.00 90.75 81 VAL A O 1
ATOM 644 N N . HIS A 1 82 ? 1.453 2.707 -8.492 1.00 90.62 82 HIS A N 1
ATOM 645 C CA . HIS A 1 82 ? 1.540 4.131 -8.852 1.00 90.62 82 HIS A CA 1
ATOM 646 C C . HIS A 1 82 ? 0.532 5.013 -8.120 1.00 90.62 82 HIS A C 1
ATOM 648 O O . HIS A 1 82 ? 0.851 6.156 -7.804 1.00 90.62 82 HIS A O 1
ATOM 654 N N . SER A 1 83 ? -0.669 4.500 -7.864 1.00 92.44 83 SER A N 1
ATOM 655 C CA . SER A 1 83 ? -1.703 5.219 -7.133 1.00 92.44 83 SER A CA 1
ATOM 656 C C . SER A 1 83 ? -2.588 4.256 -6.357 1.00 92.44 83 SER A C 1
ATOM 658 O O . SER A 1 83 ? -2.714 3.089 -6.748 1.00 92.44 83 SER A O 1
ATOM 660 N N . ILE A 1 84 ? -3.167 4.753 -5.266 1.00 96.25 84 ILE A N 1
ATOM 661 C CA . ILE A 1 84 ? -4.060 4.032 -4.362 1.00 96.25 84 ILE A CA 1
ATOM 662 C C . ILE A 1 84 ? -5.325 4.842 -4.062 1.00 96.25 84 ILE A C 1
ATOM 664 O O . ILE A 1 84 ? -5.287 6.065 -3.924 1.00 96.25 84 ILE A O 1
ATOM 668 N N . GLU A 1 85 ? -6.449 4.150 -3.895 1.00 97.19 85 GLU A N 1
ATOM 669 C CA . GLU A 1 85 ? -7.678 4.743 -3.371 1.00 97.19 85 GLU A CA 1
ATOM 670 C C . GLU A 1 85 ? -8.492 3.725 -2.571 1.00 97.19 85 GLU A C 1
ATOM 672 O O . GLU A 1 85 ? -8.587 2.552 -2.945 1.00 97.19 85 GLU A O 1
ATOM 677 N N . TRP A 1 86 ? -9.094 4.178 -1.474 1.00 96.81 86 TRP A N 1
ATOM 678 C CA . TRP A 1 86 ? -9.984 3.343 -0.676 1.00 96.81 86 TRP A CA 1
ATOM 679 C C . TRP A 1 86 ? -11.346 3.191 -1.349 1.00 96.81 86 TRP A C 1
ATOM 681 O O . TRP A 1 86 ? -11.878 4.102 -1.983 1.00 96.81 86 TRP A O 1
ATOM 691 N N . GLY A 1 87 ? -11.954 2.032 -1.152 1.00 95.25 87 GLY A N 1
ATOM 692 C CA . GLY A 1 87 ? -13.371 1.835 -1.384 1.00 95.25 87 GLY A CA 1
ATOM 693 C C . GLY A 1 87 ? -13.883 0.658 -0.576 1.00 95.25 87 GLY A C 1
ATOM 694 O O . GLY A 1 87 ? -13.201 0.133 0.300 1.00 95.25 87 GLY A O 1
ATOM 695 N N . GLU A 1 88 ? -15.089 0.212 -0.891 1.00 93.06 88 GLU A N 1
ATOM 696 C CA . GLU A 1 88 ? -15.750 -0.862 -0.155 1.00 93.06 88 GLU A CA 1
ATOM 697 C C . GLU A 1 88 ? -16.452 -1.810 -1.129 1.00 93.06 88 GLU A C 1
ATOM 699 O O . GLU A 1 88 ? -17.014 -1.388 -2.146 1.00 93.06 88 GLU A O 1
ATOM 704 N N . ILE A 1 89 ? -16.437 -3.104 -0.810 1.00 89.50 89 ILE A N 1
ATOM 705 C CA . ILE A 1 89 ? -17.276 -4.115 -1.454 1.00 89.50 89 ILE A CA 1
ATOM 706 C C . ILE A 1 89 ? -18.249 -4.634 -0.402 1.00 89.50 89 ILE A C 1
ATOM 708 O O . ILE A 1 89 ? -17.884 -5.373 0.507 1.00 89.50 89 ILE A O 1
ATOM 712 N N . SER A 1 90 ? -19.518 -4.245 -0.536 1.00 87.31 90 SER A N 1
ATOM 713 C CA . SER A 1 90 ? -20.553 -4.477 0.477 1.00 87.31 90 SER A CA 1
ATOM 714 C C . SER A 1 90 ? -20.208 -3.823 1.820 1.00 87.31 90 SER A C 1
ATOM 716 O O . SER A 1 90 ? -20.546 -2.666 2.021 1.00 87.31 90 SER A O 1
ATOM 718 N N . THR A 1 91 ? -19.569 -4.558 2.729 1.00 86.00 91 THR A N 1
ATOM 719 C CA . THR A 1 91 ? -19.169 -4.095 4.070 1.00 86.00 91 THR A CA 1
ATOM 720 C C . THR A 1 91 ? -17.682 -4.319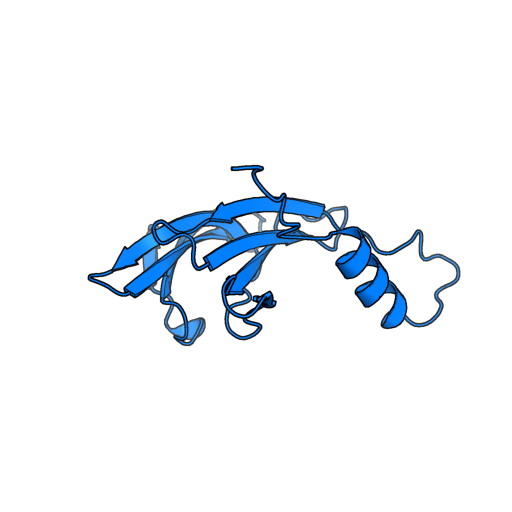 4.332 1.00 86.00 91 THR A C 1
ATOM 722 O O . THR A 1 91 ? -17.223 -4.111 5.448 1.00 86.00 91 THR A O 1
ATOM 725 N N . GLU A 1 92 ? -16.945 -4.818 3.339 1.00 88.31 92 GLU A N 1
ATOM 726 C CA . GLU A 1 92 ? -15.518 -5.096 3.449 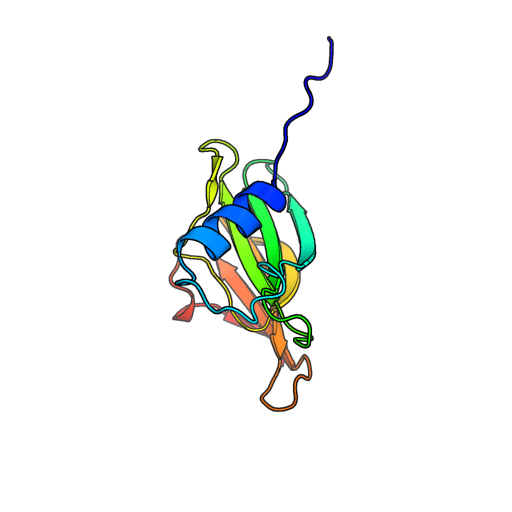1.00 88.31 92 GLU A CA 1
ATOM 727 C C . GLU A 1 92 ? -14.736 -3.924 2.840 1.00 88.31 92 GLU A C 1
ATOM 729 O O . GLU A 1 92 ? -14.975 -3.588 1.670 1.00 88.31 92 GLU A O 1
ATOM 734 N N . PRO A 1 93 ? -13.816 -3.292 3.593 1.00 90.69 93 PRO A N 1
ATOM 735 C CA . PRO A 1 93 ? -12.922 -2.293 3.030 1.00 90.69 93 PRO A CA 1
ATOM 736 C C . PRO A 1 93 ? -12.014 -2.948 1.985 1.00 90.69 93 PRO A C 1
ATOM 738 O O . PRO A 1 93 ? -11.589 -4.100 2.110 1.00 90.69 93 PRO A O 1
ATOM 741 N N . CYS A 1 94 ? -11.719 -2.206 0.926 1.00 93.88 94 CYS A N 1
ATOM 742 C CA . CYS A 1 94 ? -10.845 -2.653 -0.146 1.00 93.88 94 CYS A CA 1
ATOM 743 C C . CYS A 1 94 ? -9.988 -1.497 -0.659 1.00 93.88 94 CYS A C 1
ATOM 745 O O . CYS A 1 94 ? -10.387 -0.331 -0.610 1.00 93.88 94 CYS A O 1
ATOM 747 N N . LEU A 1 95 ? -8.814 -1.836 -1.180 1.00 95.44 95 LEU A N 1
ATOM 748 C CA . LEU A 1 95 ? -7.899 -0.881 -1.782 1.00 95.44 95 LEU A CA 1
ATOM 749 C C . LEU A 1 95 ? -7.892 -1.074 -3.297 1.00 95.44 95 LEU A C 1
ATOM 751 O O . LEU A 1 95 ? -7.603 -2.163 -3.796 1.00 95.44 95 LEU A O 1
ATOM 755 N N . TYR A 1 96 ? -8.198 -0.015 -4.034 1.00 96.44 96 TYR A N 1
ATOM 756 C CA . TYR A 1 96 ? -7.976 0.049 -5.472 1.00 96.44 96 TYR A CA 1
ATOM 757 C C . TYR A 1 96 ? -6.584 0.596 -5.732 1.00 96.44 96 TYR A C 1
ATOM 759 O O . TYR A 1 96 ? -6.162 1.553 -5.086 1.00 96.44 96 TYR A O 1
ATOM 767 N N . TYR A 1 97 ? -5.873 0.009 -6.688 1.00 96.00 97 TYR A N 1
ATOM 768 C CA . TYR A 1 97 ? -4.521 0.441 -7.004 1.00 96.00 97 TYR A CA 1
ATOM 769 C C . TYR A 1 97 ? -4.172 0.216 -8.471 1.00 96.00 97 TYR A C 1
ATOM 771 O O . TYR A 1 97 ? -4.721 -0.661 -9.142 1.00 96.00 97 TYR A O 1
ATOM 779 N N . THR A 1 98 ? -3.242 1.021 -8.978 1.00 95.38 98 THR A N 1
ATOM 780 C CA . THR A 1 98 ? -2.713 0.868 -10.337 1.00 95.38 98 THR A CA 1
ATOM 781 C C . THR A 1 98 ? -1.318 0.271 -10.318 1.00 95.38 98 THR A C 1
ATOM 783 O O . THR A 1 98 ? -0.462 0.780 -9.590 1.00 95.38 98 THR A O 1
ATOM 786 N N . VAL A 1 99 ? -1.063 -0.718 -11.176 1.00 92.25 99 VAL A N 1
ATOM 787 C CA . VAL A 1 99 ? 0.274 -1.306 -11.369 1.00 92.25 99 VAL A CA 1
ATOM 788 C C . VAL A 1 99 ? 0.826 -1.029 -12.757 1.00 92.25 99 VAL A C 1
ATOM 790 O O . VAL A 1 99 ? 0.075 -0.873 -13.727 1.00 92.25 99 VAL A O 1
ATOM 793 N N . SER A 1 100 ? 2.153 -1.009 -12.835 1.00 86.12 100 SER A N 1
ATOM 794 C CA . SER A 1 100 ? 2.881 -0.851 -14.089 1.00 86.12 100 SER A CA 1
ATOM 795 C C . SER A 1 100 ? 3.267 -2.165 -14.752 1.00 86.12 100 SER A C 1
ATOM 797 O O . SER A 1 100 ? 3.475 -3.187 -14.095 1.00 86.12 100 SER A O 1
ATOM 799 N N . ASP A 1 101 ? 3.375 -2.115 -16.077 1.00 86.06 101 ASP A N 1
ATOM 800 C CA . ASP A 1 101 ? 3.972 -3.169 -16.890 1.00 86.06 101 ASP A CA 1
ATOM 801 C C . ASP A 1 101 ? 5.513 -3.170 -16.775 1.00 86.06 101 ASP A C 1
ATOM 803 O O . ASP A 1 101 ? 6.121 -2.424 -16.001 1.00 86.06 101 ASP A O 1
ATOM 807 N N . GLU A 1 102 ? 6.177 -4.017 -17.562 1.00 83.75 102 GLU A N 1
ATOM 808 C CA . GLU A 1 102 ? 7.646 -4.092 -17.612 1.00 83.75 102 GLU A CA 1
ATOM 809 C C . GLU A 1 102 ? 8.313 -2.807 -18.138 1.00 83.75 102 GLU A C 1
ATOM 811 O O . GLU A 1 102 ? 9.516 -2.622 -17.959 1.00 83.75 102 GLU A O 1
ATOM 816 N N . LEU A 1 103 ? 7.548 -1.913 -18.773 1.00 85.81 103 LEU A N 1
ATOM 817 C CA . LEU A 1 103 ? 8.004 -0.632 -19.311 1.00 85.81 103 LEU A CA 1
ATOM 818 C C . LEU A 1 103 ? 7.665 0.548 -18.386 1.00 85.81 103 LEU A C 1
ATOM 820 O O . LEU A 1 103 ? 7.743 1.694 -18.831 1.00 85.81 103 LEU A O 1
ATOM 824 N N . ALA A 1 104 ? 7.299 0.273 -17.128 1.00 80.50 104 ALA A N 1
ATOM 825 C CA . ALA A 1 104 ? 6.909 1.261 -16.121 1.00 80.50 104 ALA A CA 1
ATOM 826 C C . ALA A 1 104 ? 5.666 2.092 -16.502 1.00 80.50 104 ALA A C 1
ATOM 828 O O . ALA A 1 104 ? 5.509 3.231 -16.062 1.00 80.50 104 ALA A O 1
ATOM 829 N N . ARG A 1 105 ? 4.769 1.540 -17.330 1.00 86.56 105 ARG A N 1
ATOM 830 C CA . ARG A 1 105 ? 3.521 2.207 -17.719 1.00 86.56 105 ARG A CA 1
ATOM 831 C C . ARG A 1 105 ? 2.357 1.651 -16.905 1.00 86.56 105 ARG A C 1
ATOM 833 O O . ARG A 1 105 ? 2.122 0.441 -16.979 1.00 86.56 105 ARG A O 1
ATOM 840 N N . PRO A 1 106 ? 1.585 2.499 -16.202 1.00 87.81 106 PRO A N 1
ATOM 841 C CA . PRO A 1 106 ? 0.355 2.062 -15.559 1.00 87.81 106 PRO A CA 1
ATOM 842 C C . PRO A 1 106 ? -0.591 1.455 -16.598 1.00 87.81 106 PRO A C 1
ATOM 844 O O . PRO A 1 106 ? -0.942 2.123 -17.572 1.00 87.81 106 PRO A O 1
ATOM 847 N N . TYR A 1 107 ? -0.978 0.193 -16.405 1.00 92.69 107 TYR A N 1
ATOM 848 C CA . TYR A 1 107 ? -1.774 -0.548 -17.395 1.00 92.69 107 TYR A CA 1
ATOM 849 C C . TYR A 1 107 ? -2.945 -1.327 -16.799 1.00 92.69 107 TYR A C 1
ATOM 851 O O . TYR A 1 107 ? -3.846 -1.701 -17.533 1.00 92.69 107 TYR A O 1
ATOM 859 N N . ARG A 1 108 ? -2.970 -1.559 -15.481 1.00 95.00 108 ARG A N 1
ATOM 860 C CA . ARG A 1 108 ? -4.085 -2.236 -14.808 1.00 95.00 108 ARG A CA 1
ATOM 861 C C . ARG A 1 108 ? -4.549 -1.467 -13.593 1.00 95.00 108 ARG A C 1
ATOM 863 O O . ARG A 1 108 ? -3.726 -0.928 -12.854 1.00 95.00 108 ARG A O 1
ATOM 870 N N . VAL A 1 109 ? -5.857 -1.510 -13.364 1.00 95.94 109 VAL A N 1
ATOM 871 C CA . VAL A 1 109 ? -6.480 -1.196 -12.076 1.00 95.94 109 VAL A CA 1
ATOM 872 C C . VAL A 1 109 ? -6.846 -2.517 -11.414 1.00 95.94 109 VAL A C 1
ATOM 874 O O . VAL A 1 109 ? -7.603 -3.304 -11.987 1.00 95.94 109 VAL A O 1
ATOM 877 N N . LEU A 1 110 ? -6.329 -2.753 -10.216 1.00 96.31 110 LEU A N 1
ATOM 878 C CA . LEU A 1 110 ? -6.659 -3.907 -9.391 1.00 96.31 110 LEU A CA 1
ATOM 879 C C . LEU A 1 110 ? -7.409 -3.471 -8.136 1.00 96.31 110 LEU A C 1
ATOM 881 O O . LEU A 1 110 ? -7.388 -2.300 -7.751 1.00 96.31 110 LEU A O 1
ATOM 885 N N . ARG A 1 111 ? -8.082 -4.432 -7.508 1.00 95.38 111 ARG A N 1
ATOM 886 C CA . ARG A 1 111 ? -8.732 -4.276 -6.211 1.00 95.38 111 ARG A CA 1
ATOM 887 C C . ARG A 1 111 ? -8.281 -5.384 -5.270 1.00 95.38 111 ARG A C 1
ATOM 889 O O . ARG A 1 111 ? -8.530 -6.556 -5.556 1.00 95.38 111 ARG A O 1
ATOM 896 N N . HIS A 1 112 ? -7.731 -4.976 -4.137 1.00 94.12 112 HIS A N 1
ATOM 897 C CA . HIS A 1 112 ? -7.377 -5.827 -3.013 1.00 94.12 112 HIS A CA 1
ATOM 898 C C . HIS A 1 112 ? -8.457 -5.762 -1.929 1.00 94.12 112 HIS A C 1
ATOM 900 O O . HIS A 1 112 ? -8.837 -4.670 -1.507 1.00 94.12 112 HIS A O 1
ATOM 906 N N . ILE A 1 113 ? -8.965 -6.911 -1.481 1.00 92.56 113 ILE A N 1
ATOM 907 C CA . ILE A 1 113 ? -9.850 -6.992 -0.306 1.00 92.56 113 ILE A CA 1
ATOM 908 C C . ILE A 1 113 ? -8.969 -7.237 0.919 1.00 92.56 113 ILE A C 1
ATOM 910 O O . ILE A 1 113 ? -8.179 -8.180 0.903 1.00 92.56 113 ILE A O 1
ATOM 914 N N . LEU A 1 114 ? -9.113 -6.426 1.969 1.00 88.75 114 LEU A N 1
ATOM 915 C CA . LEU A 1 114 ? -8.241 -6.515 3.145 1.00 88.75 114 LEU A CA 1
ATOM 916 C C . LEU A 1 114 ? -8.284 -7.907 3.785 1.00 88.75 114 LEU A C 1
ATOM 918 O O . LEU A 1 114 ? -9.358 -8.495 3.949 1.00 88.75 114 LEU A O 1
ATOM 922 N N . GLY A 1 115 ? -7.112 -8.433 4.147 1.00 83.94 115 GLY A N 1
ATOM 923 C CA . GLY A 1 115 ? -6.962 -9.765 4.738 1.00 83.94 115 GLY A CA 1
ATOM 924 C C . GLY A 1 115 ? -7.181 -10.937 3.770 1.00 83.94 115 GLY A C 1
ATOM 925 O O . GLY A 1 115 ? -7.101 -12.100 4.183 1.00 83.94 115 GLY A O 1
ATOM 926 N N . SER A 1 116 ? -7.458 -10.671 2.489 1.00 87.00 116 SER A N 1
ATOM 927 C CA . SER A 1 116 ? -7.417 -11.690 1.435 1.00 87.00 116 SER A CA 1
ATOM 928 C C . SER A 1 116 ? -5.982 -11.901 0.940 1.00 87.00 116 SER A C 1
ATOM 930 O O . SER A 1 116 ? -5.067 -11.158 1.280 1.00 87.00 116 SER A O 1
ATOM 932 N N . ARG A 1 117 ? -5.734 -12.945 0.142 1.00 85.00 117 ARG A N 1
ATOM 933 C CA . ARG A 1 117 ? -4.409 -13.104 -0.469 1.00 85.00 117 ARG A CA 1
ATOM 934 C C . ARG A 1 117 ? -4.301 -12.158 -1.654 1.00 85.00 117 ARG A C 1
ATOM 936 O O . ARG A 1 117 ? -5.167 -12.190 -2.513 1.00 85.00 117 ARG A O 1
ATOM 943 N N . MET A 1 118 ? -3.178 -11.459 -1.796 1.00 79.00 118 MET A N 1
ATOM 944 C CA . MET A 1 118 ? -2.933 -10.583 -2.955 1.00 79.00 118 MET A CA 1
ATOM 945 C C . MET A 1 118 ? -3.093 -11.270 -4.325 1.00 79.00 118 MET A C 1
ATOM 947 O O . MET A 1 118 ? -3.442 -10.636 -5.313 1.00 79.00 118 MET A O 1
ATOM 951 N N . ASN A 1 119 ? -2.845 -12.582 -4.416 1.00 84.12 119 ASN A N 1
ATOM 952 C CA . ASN A 1 119 ? -3.059 -13.336 -5.661 1.00 84.12 119 ASN A CA 1
ATOM 953 C C . ASN A 1 119 ? -4.544 -13.480 -6.042 1.00 84.12 119 ASN A C 1
ATOM 955 O O . ASN A 1 119 ? -4.839 -13.907 -7.158 1.00 84.12 119 ASN A O 1
ATOM 959 N N . ASP A 1 120 ? -5.451 -13.148 -5.126 1.00 89.06 120 ASP A N 1
ATOM 960 C CA . ASP A 1 120 ? -6.896 -13.153 -5.327 1.00 89.06 120 ASP A CA 1
ATOM 961 C C . ASP A 1 120 ? -7.416 -11.756 -5.738 1.00 89.06 120 ASP A C 1
ATOM 963 O O . ASP A 1 120 ? -8.622 -11.582 -5.943 1.00 89.06 120 ASP A O 1
ATOM 967 N N . ASP A 1 121 ? -6.523 -10.768 -5.898 1.00 93.62 121 ASP A N 1
ATOM 968 C CA . ASP A 1 121 ? -6.877 -9.407 -6.297 1.00 93.62 121 ASP A CA 1
ATOM 969 C C . ASP A 1 121 ? -7.535 -9.381 -7.680 1.00 93.62 121 ASP A C 1
ATOM 971 O O . ASP A 1 121 ? -7.057 -9.953 -8.666 1.00 93.62 121 ASP A O 1
ATOM 975 N N . ALA A 1 122 ? -8.656 -8.669 -7.769 1.00 94.88 122 ALA A N 1
ATOM 976 C CA . ALA A 1 122 ? -9.450 -8.616 -8.986 1.00 94.88 122 ALA A CA 1
ATOM 977 C C . ALA A 1 122 ? -8.945 -7.514 -9.925 1.00 94.88 122 ALA A C 1
ATOM 979 O O . ALA A 1 122 ? -8.825 -6.361 -9.516 1.00 94.88 122 ALA A O 1
ATOM 980 N N . ILE A 1 123 ? -8.747 -7.838 -11.207 1.00 96.38 123 ILE A N 1
ATOM 981 C CA . ILE A 1 123 ? -8.539 -6.830 -12.256 1.00 96.38 123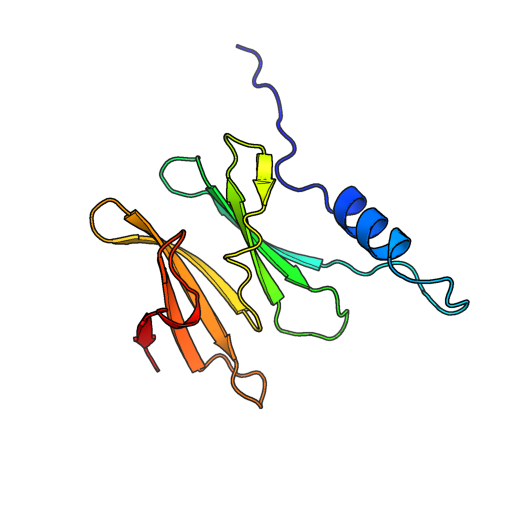 ILE A CA 1
ATOM 982 C C . ILE A 1 123 ? -9.881 -6.150 -12.544 1.00 96.38 123 ILE A C 1
ATOM 984 O O . ILE A 1 123 ? -10.853 -6.801 -12.929 1.00 96.38 123 ILE A O 1
ATOM 988 N N . ILE A 1 124 ? -9.926 -4.835 -12.359 1.00 96.94 124 ILE A N 1
ATOM 989 C CA . ILE A 1 124 ? -11.100 -3.991 -12.607 1.00 96.94 124 ILE A CA 1
ATOM 990 C C . ILE A 1 124 ? -11.058 -3.408 -14.022 1.00 96.94 124 ILE A C 1
ATOM 992 O O . ILE A 1 124 ? -12.100 -3.265 -14.661 1.00 96.94 124 ILE A O 1
ATOM 996 N N . TYR A 1 125 ? -9.857 -3.082 -14.508 1.00 95.44 125 TYR A N 1
ATOM 997 C CA . TYR A 1 125 ? -9.622 -2.510 -15.833 1.00 95.44 125 TYR A CA 1
ATOM 998 C C . TYR A 1 125 ? -8.208 -2.848 -16.341 1.00 95.44 125 TYR A C 1
ATOM 1000 O O . TYR A 1 125 ? -7.282 -2.936 -15.529 1.00 95.44 125 TYR A O 1
ATOM 1008 N N . GLU A 1 126 ? -8.060 -3.000 -17.663 1.00 92.88 126 GLU A N 1
ATOM 1009 C CA . GLU A 1 126 ? -6.803 -3.192 -18.412 1.00 92.88 126 GLU A CA 1
ATOM 1010 C C . GLU A 1 126 ? -6.876 -2.501 -19.787 1.00 92.88 126 GLU A C 1
ATOM 1012 O O . GLU A 1 126 ? -7.939 -2.616 -20.443 1.00 92.88 126 GLU A O 1
#

Radiu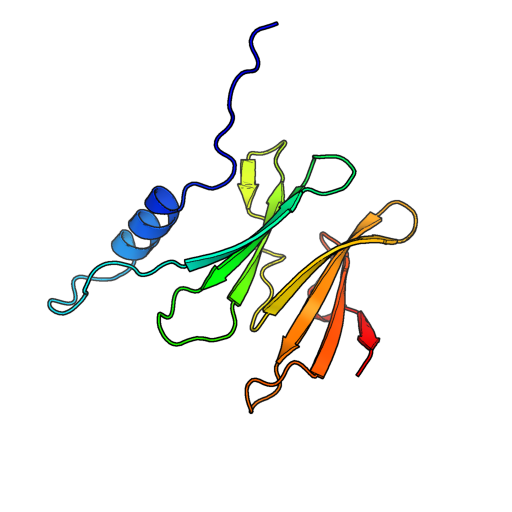s of gyration: 15.95 Å; chains: 1; bounding box: 52×33×43 Å

Foldseek 3Di:
DPDDDDDLDDVVVVQVVVVVVDPDDVPPPGFDKDKDDWDAEPVNQKIKTWIDRDPPDQFTWIWIAGPVVSDIDPQRTHGQWNDWDWDDDPHFIKIWTFHDDPVSDGFWIWIGTPPDHPVPIDTPGD

Secondary structure (DSSP, 8-state):
-PPPP-----HHHHHHHHHHHS---TT------EEEEEEE-TTSSEEEEEEE--TT-S-EEEEEEETTTTEEEEEEEEEEEEEEEEEEETTEEEEEEEEE-TTS-EEEEEEEETTS-GGGPEEEE-

InterPro domains:
  IPR004106 Peptidase S9, N-terminal domain superfamily [SSF50993] (4-126)
  IPR023302 Peptidase S9A, N-terminal domain [PF02897] (24-126)
  IPR051543 Serine Peptidase S9A Subfamily [PTHR11757] (4-126)

Sequence (126 aa):
QLEEEEVLVDLNTIADTLNSEAVNDENDYGSYVRLGEIKISSDERYLACTLSFDSGAEWFKAYIKDLETGCFDTVDVIDRVHSIEWGEISTEPCLYYTVSDELARPYRVLRHILGSRMNDDAIIYE